Protein AF-A0A9E5IXF2-F1 (afdb_monomer)

Secondary structure (DSSP, 8-state):
---B-TT-B-TT-B-TT-B-TT-B-TT-B-TT-B-TT-B-TT-B-TT-B-TT-B-TT-B-TT-B-TTTS-SBTB--SB-TT-B-TTT-BTS--

Nearest PDB structures (foldseek):
  2j8i-assembly1_A  TM=8.774E-01  e=2.767E-06  Nostoc punctiforme
  5dqa-assembly3_C-2  TM=8.541E-01  e=1.134E-05  synthetic construct
  2f3l-assembly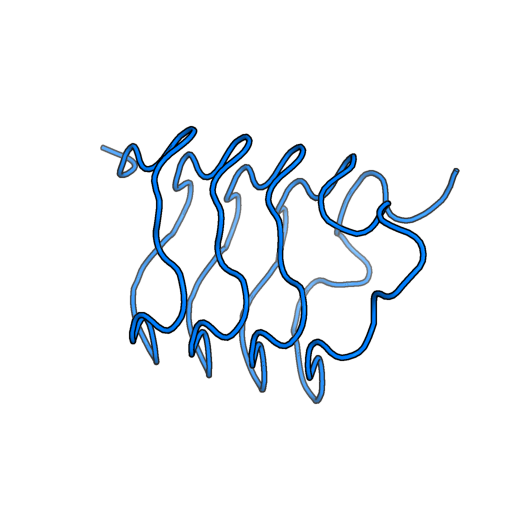1_A  TM=6.406E-01  e=3.501E-06  Crocosphaera subtropica ATCC 51142
  5dzb-assembly3_E  TM=6.251E-01  e=2.583E-05  synthetic construct
  4yei-assembly3_C  TM=6.125E-01  e=2.583E-05  synthetic construct

pLDDT: mean 86.41, std 15.58, range [39.88, 98.19]

Radius of gyration: 11.31 Å; Cα contacts (8 Å, |Δi|>4): 286; chains: 1; bounding box: 25×30×30 Å

Foldseek 3Di:
DQAEQALAACDLAECALHERDQHEQHLYAPANYECHQYECANHENALYAPHLYECHLYECANYECANNQPDVRDDNHHCHNYHRPVVHPNPPD

Solvent-accessible surface area (backbone atoms only — not comparable to full-atom values): 4396 Å² total; per-residue (Å²): 129,59,55,82,42,55,60,36,87,41,58,57,37,82,41,56,60,36,87,38,52,42,19,35,28,35,43,12,32,33,32,42,14,36,31,36,44,13,35,30,36,45,14,35,28,37,46,14,37,43,51,48,14,34,31,37,47,12,32,32,39,60,16,35,39,41,55,22,63,70,53,97,78,50,82,57,36,40,58,59,73,42,39,34,71,91,54,33,50,60,81,61,136

Structure (mmCIF, N/CA/C/O backbone):
data_AF-A0A9E5IXF2-F1
#
_entry.id   AF-A0A9E5IXF2-F1
#
loop_
_atom_site.group_PDB
_atom_site.id
_atom_site.type_symbol
_atom_site.label_atom_id
_atom_site.label_alt_id
_atom_site.label_comp_id
_atom_site.label_asym_id
_atom_site.label_entity_id
_atom_site.label_seq_id
_atom_site.pdbx_PDB_ins_code
_atom_site.Cartn_x
_atom_site.Cartn_y
_atom_site.Cartn_z
_atom_site.occupancy
_atom_site.B_iso_or_equiv
_atom_site.auth_seq_id
_atom_site.auth_comp_id
_atom_site.auth_asym_id
_atom_site.auth_atom_id
_atom_site.pdbx_PDB_model_num
ATOM 1 N N . MET A 1 1 ? -3.881 -7.467 18.972 1.00 55.72 1 MET A N 1
ATOM 2 C CA . MET A 1 1 ? -3.029 -6.272 18.796 1.00 55.72 1 MET A CA 1
ATOM 3 C C . MET A 1 1 ? -2.727 -6.187 17.317 1.00 55.72 1 MET A C 1
ATOM 5 O O . MET A 1 1 ? -2.521 -7.258 16.757 1.00 55.72 1 MET A O 1
ATOM 9 N N . PRO A 1 2 ? -2.779 -5.005 16.687 1.00 77.31 2 PRO A N 1
ATOM 10 C CA . PRO A 1 2 ? -2.454 -4.910 15.272 1.00 77.31 2 PRO A CA 1
ATOM 11 C C . PRO A 1 2 ? -0.998 -5.321 15.039 1.00 77.31 2 PRO A C 1
ATOM 13 O O . PRO A 1 2 ? -0.140 -5.045 15.881 1.00 77.31 2 PRO A O 1
ATOM 16 N N . GLU A 1 3 ? -0.742 -6.017 13.935 1.00 92.56 3 GLU A N 1
ATOM 17 C CA . GLU A 1 3 ? 0.610 -6.445 13.577 1.00 92.56 3 GLU A CA 1
ATOM 18 C C . GLU A 1 3 ? 1.453 -5.245 13.126 1.00 92.56 3 GLU A C 1
ATOM 20 O O . GLU A 1 3 ? 0.962 -4.352 12.428 1.00 92.56 3 GLU A O 1
ATOM 25 N N . ASP A 1 4 ? 2.718 -5.210 13.554 1.00 96.50 4 ASP A N 1
ATOM 26 C CA . ASP A 1 4 ? 3.659 -4.147 13.203 1.00 96.50 4 ASP A CA 1
ATOM 27 C C . ASP A 1 4 ? 4.635 -4.614 12.123 1.00 96.50 4 ASP A C 1
ATOM 29 O O . ASP A 1 4 ? 5.543 -5.415 12.359 1.00 96.50 4 ASP A O 1
ATOM 33 N N . TYR A 1 5 ? 4.433 -4.068 10.931 1.00 96.62 5 TYR A N 1
ATOM 34 C CA . TYR A 1 5 ? 5.209 -4.299 9.722 1.00 96.62 5 TYR A CA 1
ATOM 35 C C . TYR A 1 5 ? 5.942 -3.039 9.247 1.00 96.62 5 TYR A C 1
ATOM 37 O O . TYR A 1 5 ? 6.462 -3.006 8.129 1.00 96.62 5 TYR A O 1
ATOM 45 N N . SER A 1 6 ? 5.990 -1.991 10.072 1.00 96.75 6 SER A N 1
ATOM 46 C CA . SER A 1 6 ? 6.530 -0.698 9.661 1.00 96.75 6 SER A CA 1
ATOM 47 C C . SER A 1 6 ? 7.988 -0.791 9.192 1.00 96.75 6 SER A C 1
ATOM 49 O O . SER A 1 6 ? 8.839 -1.428 9.813 1.00 96.75 6 SER A O 1
ATOM 51 N N . GLY A 1 7 ? 8.265 -0.183 8.035 1.00 95.75 7 GLY A N 1
ATOM 52 C CA . GLY A 1 7 ? 9.585 -0.152 7.398 1.00 95.75 7 GLY A CA 1
ATOM 53 C C . GLY A 1 7 ? 10.145 -1.509 6.953 1.00 95.75 7 GLY A C 1
ATOM 54 O O . GLY A 1 7 ? 11.307 -1.569 6.547 1.00 95.75 7 GLY A O 1
ATOM 55 N N . GLN A 1 8 ? 9.375 -2.597 7.039 1.00 97.81 8 GLN A N 1
ATOM 56 C CA . GLN A 1 8 ? 9.870 -3.927 6.690 1.00 97.81 8 GLN A CA 1
ATOM 57 C C . GLN A 1 8 ? 9.977 -4.133 5.174 1.00 97.81 8 GLN A C 1
ATOM 59 O O . GLN A 1 8 ? 9.191 -3.601 4.390 1.00 97.81 8 GLN A O 1
ATOM 64 N N . ASP A 1 9 ? 10.930 -4.978 4.772 1.00 96.94 9 ASP A N 1
ATOM 65 C CA . ASP A 1 9 ? 11.012 -5.529 3.419 1.00 96.94 9 ASP A CA 1
ATOM 66 C C . ASP A 1 9 ? 10.059 -6.729 3.291 1.00 96.94 9 ASP A C 1
ATOM 68 O O . ASP A 1 9 ? 10.331 -7.833 3.785 1.00 96.94 9 ASP A O 1
ATOM 72 N N . LEU A 1 10 ? 8.922 -6.490 2.641 1.00 96.69 10 LEU A N 1
ATOM 73 C CA . LEU A 1 10 ? 7.843 -7.450 2.410 1.00 96.69 10 LEU A CA 1
ATOM 74 C C . LEU A 1 10 ? 7.643 -7.731 0.914 1.00 96.69 10 LEU A C 1
ATOM 76 O O . LEU A 1 10 ? 6.588 -8.219 0.496 1.00 96.69 10 LEU A O 1
ATOM 80 N N . ARG A 1 11 ? 8.661 -7.445 0.098 1.00 95.50 11 ARG A N 1
ATOM 81 C CA . ARG A 1 11 ? 8.582 -7.562 -1.357 1.00 95.50 11 ARG A CA 1
ATOM 82 C C . ARG A 1 11 ? 8.207 -8.965 -1.794 1.00 95.50 11 ARG A C 1
ATOM 84 O O . ARG A 1 11 ? 8.814 -9.945 -1.362 1.00 95.50 11 ARG A O 1
ATOM 91 N N . GLY A 1 12 ? 7.236 -9.056 -2.698 1.00 96.81 12 GLY A N 1
ATOM 92 C CA . GLY A 1 12 ? 6.815 -10.328 -3.285 1.00 96.81 12 GLY A CA 1
ATOM 93 C C . GLY A 1 12 ? 6.203 -11.326 -2.301 1.00 96.81 12 GLY A C 1
ATOM 94 O O . GLY A 1 12 ? 6.032 -12.486 -2.672 1.00 96.81 12 GLY A O 1
ATOM 95 N N . ARG A 1 13 ? 5.915 -10.926 -1.055 1.00 98.00 13 ARG A N 1
ATOM 96 C CA . ARG A 1 13 ? 5.321 -11.830 -0.069 1.00 98.00 13 ARG A CA 1
ATOM 97 C C . ARG A 1 13 ? 3.856 -12.103 -0.370 1.00 98.00 13 ARG A C 1
ATOM 99 O O . ARG A 1 13 ? 3.160 -11.267 -0.941 1.00 98.00 13 ARG A O 1
ATOM 106 N N . ASP A 1 14 ? 3.418 -13.282 0.050 1.00 98.12 14 ASP A N 1
ATOM 107 C CA . ASP A 1 14 ? 2.033 -13.718 -0.044 1.00 98.12 14 ASP A CA 1
ATOM 108 C C . ASP A 1 14 ? 1.278 -13.369 1.244 1.00 98.12 14 ASP A C 1
ATOM 110 O O . ASP A 1 14 ? 1.525 -13.939 2.308 1.00 98.12 14 ASP A O 1
ATOM 114 N N . PHE A 1 15 ? 0.371 -12.407 1.116 1.00 97.69 15 PHE A N 1
ATOM 115 C CA . PHE A 1 15 ? -0.607 -11.981 2.112 1.00 97.69 15 PHE A CA 1
ATOM 116 C C . PHE A 1 15 ? -2.042 -12.265 1.640 1.00 97.69 15 PHE A C 1
ATOM 118 O O . PHE A 1 15 ? -3.000 -11.704 2.180 1.00 97.69 15 PHE A O 1
ATOM 125 N N . SER A 1 16 ? -2.220 -13.109 0.620 1.00 98.06 16 SER A N 1
ATOM 126 C CA . SER A 1 16 ? -3.535 -13.364 0.044 1.00 98.06 16 SER A CA 1
ATOM 127 C C . SER A 1 16 ? -4.501 -13.928 1.094 1.00 98.06 16 SER A C 1
ATOM 129 O O . SER A 1 16 ? -4.194 -14.860 1.837 1.00 98.06 16 SER A O 1
ATOM 131 N N . GLY A 1 17 ? -5.677 -13.305 1.196 1.00 97.62 17 GLY A N 1
ATOM 132 C CA . GLY A 1 17 ? -6.721 -13.661 2.159 1.00 97.62 17 GLY A CA 1
ATOM 133 C C . GLY A 1 17 ? -6.375 -13.452 3.639 1.00 97.62 17 GLY A C 1
ATOM 134 O O . GLY A 1 17 ? -7.135 -13.923 4.485 1.00 97.62 17 GLY A O 1
ATOM 135 N N . GLN A 1 18 ? -5.261 -12.792 3.975 1.00 97.75 18 GLN A N 1
ATOM 136 C CA . GLN A 1 18 ? -4.881 -12.571 5.371 1.00 97.75 18 GLN A CA 1
ATOM 137 C C . GLN A 1 18 ? -5.708 -11.469 6.045 1.00 97.75 18 GLN A C 1
ATOM 139 O O . GLN A 1 18 ? -6.170 -10.524 5.401 1.00 97.75 18 GLN A O 1
ATOM 144 N N . ASP A 1 19 ? -5.857 -11.601 7.364 1.00 97.31 19 ASP A N 1
ATOM 145 C CA . ASP A 1 19 ? -6.400 -10.570 8.246 1.00 97.31 19 ASP A CA 1
ATOM 146 C C . ASP A 1 19 ? -5.267 -9.619 8.658 1.00 97.31 19 ASP A C 1
ATOM 148 O O . ASP A 1 19 ? -4.402 -9.970 9.459 1.00 97.31 19 ASP A O 1
ATOM 152 N N . LEU A 1 20 ? -5.263 -8.427 8.063 1.00 96.31 20 LEU A N 1
ATOM 153 C CA . LEU A 1 20 ? -4.328 -7.335 8.335 1.00 96.31 20 LEU A CA 1
ATOM 154 C C . LEU A 1 20 ? -5.080 -6.122 8.910 1.00 96.31 20 LEU A C 1
ATOM 156 O O . LEU A 1 20 ? -4.670 -4.971 8.714 1.00 96.31 20 LEU A O 1
ATOM 160 N N . ILE A 1 21 ? -6.195 -6.364 9.610 1.00 96.62 21 ILE A N 1
ATOM 161 C CA . ILE A 1 21 ? -7.037 -5.306 10.167 1.00 96.62 21 ILE A CA 1
ATOM 162 C C . ILE A 1 21 ? -6.215 -4.454 11.142 1.00 96.62 21 ILE A C 1
ATOM 164 O O . ILE A 1 21 ? -5.649 -4.936 12.127 1.00 96.62 21 ILE A O 1
ATOM 168 N N . GLY A 1 22 ? -6.160 -3.152 10.863 1.00 96.69 22 GLY A N 1
ATOM 169 C CA . GLY A 1 22 ? -5.411 -2.181 11.657 1.00 96.69 22 GLY A CA 1
ATOM 170 C C . GLY A 1 22 ? -3.888 -2.335 11.607 1.00 96.69 22 GLY A C 1
ATOM 171 O O . GLY A 1 22 ? -3.213 -1.697 12.415 1.00 96.69 22 GLY A O 1
ATOM 172 N N . ALA A 1 23 ? -3.336 -3.165 10.715 1.00 97.75 23 ALA A N 1
ATOM 173 C CA . ALA A 1 23 ? -1.896 -3.393 10.632 1.00 97.75 23 ALA A CA 1
ATOM 174 C C . ALA A 1 23 ? -1.120 -2.083 10.408 1.00 97.75 2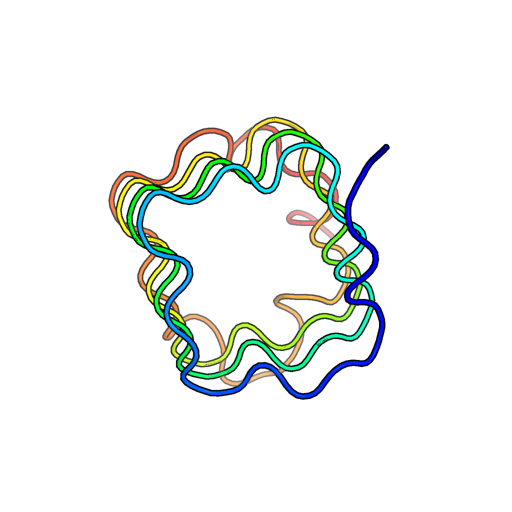3 ALA A C 1
ATOM 176 O O . ALA A 1 23 ? -1.530 -1.213 9.631 1.00 97.75 23 ALA A O 1
ATOM 177 N N . ASN A 1 24 ? 0.028 -1.960 11.075 1.00 97.56 24 ASN A N 1
ATOM 178 C CA . ASN A 1 24 ? 0.957 -0.858 10.861 1.00 97.56 24 ASN A CA 1
ATOM 179 C C . ASN A 1 24 ? 1.914 -1.220 9.717 1.00 97.56 24 ASN A C 1
ATOM 181 O O . ASN A 1 24 ? 2.849 -1.989 9.910 1.00 97.56 24 ASN A O 1
ATOM 185 N N . LEU A 1 25 ? 1.685 -0.657 8.532 1.00 96.19 25 LEU A N 1
ATOM 186 C CA . LEU A 1 25 ? 2.465 -0.875 7.308 1.00 96.19 25 LEU A CA 1
ATOM 187 C C . LEU A 1 25 ? 3.224 0.391 6.880 1.00 96.19 25 LEU A C 1
ATOM 189 O O . LEU A 1 25 ? 3.655 0.505 5.731 1.00 96.19 25 LEU A O 1
ATOM 193 N N . ILE A 1 26 ? 3.398 1.355 7.790 1.00 9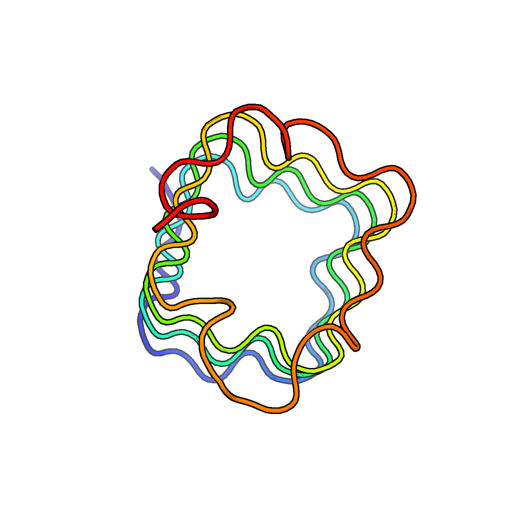5.00 26 ILE A N 1
ATOM 194 C CA . ILE A 1 26 ? 4.037 2.639 7.491 1.00 95.00 26 ILE A CA 1
ATOM 195 C C . ILE A 1 26 ? 5.430 2.401 6.900 1.00 95.00 26 ILE A C 1
ATOM 197 O O . ILE A 1 26 ? 6.291 1.787 7.529 1.00 95.00 26 ILE A O 1
ATOM 201 N N . GLY A 1 27 ? 5.662 2.904 5.688 1.00 94.00 27 GLY A N 1
ATOM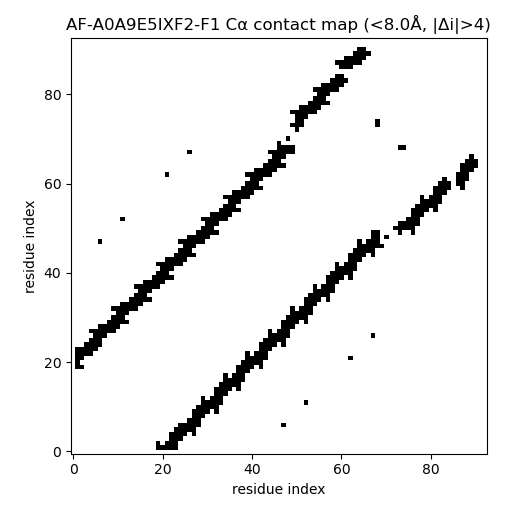 202 C CA . GLY A 1 27 ? 6.946 2.803 4.993 1.00 94.00 27 GLY A CA 1
ATOM 203 C C . GLY A 1 27 ? 7.380 1.387 4.600 1.00 94.00 27 GLY A C 1
ATOM 204 O O . GLY A 1 27 ? 8.526 1.227 4.185 1.00 94.00 27 GLY A O 1
ATOM 205 N N . ALA A 1 28 ? 6.523 0.371 4.737 1.00 95.88 28 ALA A N 1
ATOM 206 C CA . ALA A 1 28 ? 6.848 -0.996 4.338 1.00 95.88 28 ALA A CA 1
ATOM 207 C C . ALA A 1 28 ? 7.029 -1.107 2.814 1.00 95.88 28 ALA A C 1
ATOM 209 O O . ALA A 1 28 ? 6.307 -0.471 2.043 1.00 95.88 28 ALA A O 1
ATOM 210 N N . ASP A 1 29 ? 7.964 -1.943 2.364 1.00 94.44 29 ASP A N 1
ATOM 211 C CA . ASP A 1 29 ? 8.105 -2.276 0.945 1.00 94.44 29 ASP A CA 1
ATOM 212 C C . ASP A 1 29 ? 7.244 -3.502 0.624 1.00 94.44 29 ASP A C 1
ATOM 214 O O . ASP A 1 29 ? 7.650 -4.639 0.850 1.00 94.44 29 ASP A O 1
ATOM 218 N N . LEU A 1 30 ? 6.039 -3.257 0.110 1.00 94.25 30 LEU A N 1
ATOM 219 C CA . LEU A 1 30 ? 5.085 -4.265 -0.358 1.00 94.25 30 LEU A CA 1
ATOM 220 C C . L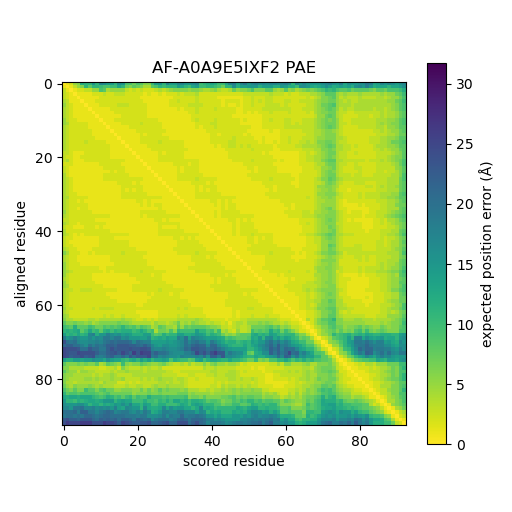EU A 1 30 ? 5.170 -4.452 -1.880 1.00 94.25 30 LEU A C 1
ATOM 222 O O . LEU A 1 30 ? 4.242 -4.984 -2.499 1.00 94.25 30 LEU A O 1
ATOM 226 N N . SER A 1 31 ? 6.248 -4.000 -2.529 1.00 93.12 31 SER A N 1
ATOM 227 C CA . SER A 1 31 ? 6.312 -4.066 -3.983 1.00 93.12 31 SER A CA 1
ATOM 228 C C . SER A 1 31 ? 6.233 -5.523 -4.453 1.00 93.12 31 SER A C 1
ATOM 230 O O . SER A 1 31 ? 6.898 -6.423 -3.934 1.00 93.12 31 SER A O 1
ATOM 232 N N . ARG A 1 32 ? 5.363 -5.767 -5.441 1.00 94.50 32 ARG A N 1
ATOM 233 C CA . ARG A 1 32 ? 5.025 -7.097 -5.982 1.00 94.50 32 ARG A CA 1
ATOM 234 C C . ARG A 1 32 ? 4.384 -8.082 -4.993 1.00 94.50 32 ARG A C 1
ATOM 236 O O . ARG A 1 32 ? 4.304 -9.260 -5.328 1.00 94.50 32 ARG A O 1
ATOM 243 N N . ALA A 1 33 ? 3.963 -7.645 -3.807 1.00 96.69 33 ALA A N 1
ATOM 244 C CA . ALA A 1 33 ? 3.268 -8.511 -2.859 1.00 96.69 33 ALA A CA 1
ATOM 245 C C . ALA A 1 33 ? 1.902 -8.972 -3.403 1.00 96.69 33 ALA A C 1
ATOM 247 O O . ALA A 1 33 ? 1.238 -8.249 -4.150 1.00 96.69 33 ALA A O 1
ATOM 248 N N . ASP A 1 34 ? 1.478 -10.167 -3.005 1.00 98.19 34 ASP A N 1
ATOM 249 C CA . ASP A 1 34 ? 0.134 -10.678 -3.261 1.00 98.19 34 ASP A CA 1
ATOM 250 C C . ASP A 1 34 ? -0.762 -10.339 -2.066 1.00 98.19 34 ASP A C 1
ATOM 252 O O . ASP A 1 34 ? -0.611 -10.907 -0.991 1.00 98.19 34 ASP A O 1
ATOM 256 N N . LEU A 1 35 ? -1.675 -9.385 -2.242 1.00 97.31 35 LEU A N 1
ATOM 257 C CA . LEU A 1 35 ? -2.649 -8.931 -1.243 1.00 97.31 35 LEU A CA 1
ATOM 258 C C . LEU A 1 35 ? -4.080 -9.295 -1.671 1.00 97.31 35 LEU A C 1
ATOM 260 O O . LEU A 1 35 ? -5.052 -8.688 -1.207 1.00 97.31 35 LEU A O 1
ATOM 264 N N . ARG A 1 36 ? -4.243 -10.265 -2.582 1.00 98.19 36 ARG A N 1
ATOM 265 C CA . ARG A 1 36 ? -5.556 -10.619 -3.127 1.00 98.19 36 ARG A CA 1
ATOM 266 C C . ARG A 1 36 ? -6.499 -11.043 -2.012 1.00 98.19 36 ARG A C 1
ATOM 268 O O . ARG A 1 36 ? -6.231 -11.994 -1.282 1.00 98.19 36 ARG A O 1
ATOM 275 N N . GLY A 1 37 ? -7.631 -10.356 -1.901 1.00 97.88 37 GLY A N 1
ATOM 276 C CA . GLY A 1 37 ? -8.640 -10.642 -0.882 1.00 97.88 37 GLY A CA 1
ATOM 277 C C . GLY A 1 37 ? -8.201 -10.404 0.567 1.00 97.88 37 GLY A C 1
ATOM 278 O O . GLY A 1 37 ? -8.932 -10.825 1.457 1.00 97.88 37 GLY A O 1
ATOM 279 N N . ALA A 1 38 ? -7.052 -9.765 0.815 1.00 98.06 38 ALA A N 1
ATOM 280 C CA . ALA A 1 38 ? -6.631 -9.407 2.167 1.00 98.06 38 ALA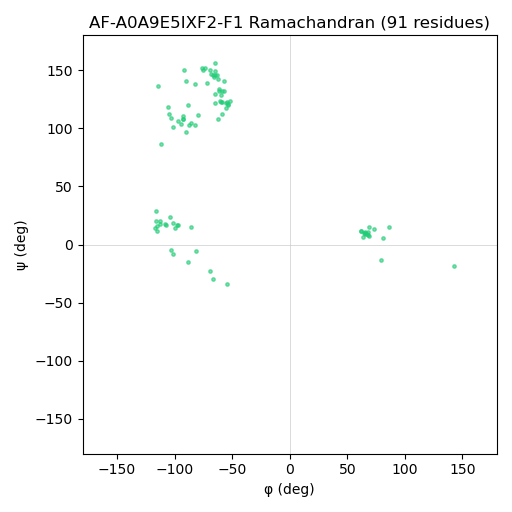 A CA 1
ATOM 281 C C . ALA A 1 38 ? -7.595 -8.382 2.791 1.00 98.06 38 ALA A C 1
ATOM 283 O O . ALA A 1 38 ? -8.123 -7.503 2.093 1.00 98.06 38 ALA A O 1
ATOM 284 N N . ASP A 1 39 ? -7.806 -8.476 4.104 1.00 97.50 39 ASP A N 1
ATOM 285 C CA . ASP A 1 39 ? -8.547 -7.468 4.858 1.00 97.50 39 ASP A CA 1
ATOM 286 C C . ASP A 1 39 ? -7.578 -6.456 5.474 1.00 97.50 39 ASP A C 1
ATOM 288 O O . ASP A 1 39 ? -6.907 -6.740 6.459 1.00 97.50 39 ASP A O 1
ATOM 292 N N . LEU A 1 40 ? -7.498 -5.272 4.869 1.00 95.88 40 LEU A N 1
ATOM 293 C CA . LEU A 1 40 ? -6.676 -4.141 5.302 1.00 95.88 40 LEU A CA 1
ATOM 294 C C . LEU A 1 40 ? -7.543 -3.059 5.969 1.00 95.88 40 LEU A C 1
ATOM 296 O O . LEU A 1 40 ? -7.173 -1.882 5.975 1.00 95.88 40 LEU A O 1
ATOM 300 N N . THR A 1 41 ? -8.718 -3.422 6.501 1.00 95.31 41 THR A N 1
ATOM 301 C CA . THR A 1 41 ? -9.620 -2.461 7.150 1.00 95.31 41 THR A CA 1
ATOM 302 C C . THR A 1 41 ? -8.879 -1.697 8.245 1.00 95.31 41 THR A C 1
ATOM 304 O O . THR A 1 41 ? -8.328 -2.287 9.174 1.00 95.31 41 THR A O 1
ATOM 307 N N . GLY A 1 42 ? -8.853 -0.368 8.136 1.00 94.62 42 GLY A N 1
ATOM 308 C CA . GLY A 1 42 ? -8.170 0.505 9.094 1.00 94.62 42 GLY A CA 1
ATOM 309 C C . GLY A 1 42 ? -6.639 0.394 9.127 1.00 94.62 42 GLY A C 1
ATOM 310 O O . GLY A 1 42 ? -6.033 0.958 10.036 1.00 94.62 42 GLY A O 1
ATOM 311 N N . ALA A 1 43 ? -6.005 -0.320 8.192 1.00 95.81 43 ALA A N 1
ATOM 312 C CA . ALA A 1 43 ? -4.549 -0.427 8.135 1.00 95.81 43 ALA A CA 1
ATOM 313 C C . ALA A 1 43 ? -3.892 0.925 7.802 1.00 95.81 43 ALA A C 1
ATOM 315 O O . ALA A 1 43 ? -4.416 1.728 7.021 1.00 95.81 43 ALA A O 1
ATOM 316 N N . ASP A 1 44 ? -2.711 1.164 8.369 1.00 94.50 44 ASP A N 1
ATOM 317 C CA . ASP A 1 44 ? -1.926 2.370 8.121 1.00 94.50 44 ASP A CA 1
ATOM 318 C C . ASP A 1 44 ? -0.798 2.070 7.130 1.00 94.50 44 ASP A C 1
ATOM 320 O O . ASP A 1 44 ? 0.230 1.505 7.495 1.00 94.50 44 ASP A O 1
ATOM 324 N N . LEU A 1 45 ? -0.991 2.446 5.866 1.00 93.00 45 LEU A N 1
ATOM 325 C CA . LEU A 1 45 ? -0.037 2.224 4.777 1.00 93.00 45 LEU A CA 1
ATOM 326 C C . LEU A 1 45 ? 0.772 3.484 4.444 1.00 93.00 45 LEU A C 1
ATOM 328 O O . LEU A 1 45 ? 1.327 3.576 3.348 1.00 93.00 45 LEU A O 1
ATOM 332 N N . ARG A 1 46 ? 0.838 4.490 5.328 1.00 91.25 46 ARG A N 1
ATOM 333 C CA . ARG A 1 46 ? 1.501 5.763 4.998 1.00 91.25 46 ARG A CA 1
ATOM 334 C C . ARG A 1 46 ? 2.931 5.546 4.501 1.00 91.25 46 ARG A C 1
ATOM 336 O O . ARG A 1 46 ? 3.774 4.995 5.199 1.00 91.25 46 ARG A O 1
ATOM 343 N N . GLY A 1 47 ? 3.213 5.995 3.280 1.00 90.38 47 GLY A N 1
ATOM 344 C CA . GLY A 1 47 ? 4.525 5.851 2.642 1.00 90.38 47 GLY A CA 1
ATOM 345 C C . GLY A 1 47 ? 4.944 4.426 2.250 1.00 90.38 47 GLY A C 1
ATOM 346 O O . GLY A 1 47 ? 6.091 4.265 1.835 1.00 90.38 47 GLY A O 1
ATOM 347 N N . ALA A 1 48 ? 4.071 3.420 2.365 1.00 92.81 48 ALA A N 1
ATOM 348 C CA . ALA A 1 48 ? 4.355 2.061 1.900 1.00 92.81 48 ALA A CA 1
ATOM 349 C C . ALA A 1 48 ? 4.566 2.018 0.374 1.00 92.81 48 ALA A C 1
ATOM 351 O O . ALA A 1 48 ? 3.918 2.758 -0.361 1.00 92.81 48 ALA A O 1
ATOM 352 N N . ASP A 1 49 ? 5.440 1.148 -0.132 1.00 91.19 49 ASP A N 1
ATOM 353 C CA . ASP A 1 49 ? 5.602 0.944 -1.576 1.00 91.19 49 ASP A CA 1
ATOM 354 C C . ASP A 1 49 ? 4.707 -0.204 -2.057 1.00 91.19 49 ASP A C 1
ATOM 356 O O . ASP A 1 49 ? 4.983 -1.366 -1.786 1.00 91.19 49 ASP A O 1
ATOM 360 N N . LEU A 1 50 ? 3.636 0.113 -2.789 1.00 90.88 50 LEU A N 1
ATOM 361 C CA . LEU A 1 50 ? 2.709 -0.871 -3.370 1.00 90.88 50 LEU A CA 1
ATOM 362 C C . LEU A 1 50 ? 3.005 -1.173 -4.852 1.00 90.88 50 LEU A C 1
ATOM 364 O O . LEU A 1 50 ? 2.145 -1.686 -5.574 1.00 90.88 50 LEU A O 1
ATOM 368 N N . THR A 1 51 ? 4.192 -0.829 -5.364 1.00 90.00 51 THR A N 1
ATOM 369 C CA . THR A 1 51 ? 4.505 -0.960 -6.794 1.00 90.00 51 THR A CA 1
ATOM 370 C C . THR A 1 51 ? 4.352 -2.405 -7.277 1.00 90.00 51 THR A C 1
ATOM 372 O O . THR A 1 51 ? 5.134 -3.289 -6.934 1.00 90.00 51 THR A O 1
ATOM 375 N N . GLY A 1 52 ? 3.350 -2.637 -8.130 1.00 90.94 52 GLY A N 1
ATOM 376 C CA . GLY A 1 52 ? 3.069 -3.949 -8.718 1.00 90.94 52 GLY A CA 1
ATOM 377 C C . GLY A 1 52 ? 2.458 -4.970 -7.758 1.00 90.94 52 GLY A C 1
ATOM 378 O O . GLY A 1 52 ? 2.460 -6.148 -8.097 1.00 90.94 52 GLY A O 1
ATOM 379 N N . ALA A 1 53 ? 1.978 -4.551 -6.584 1.00 93.56 53 ALA A N 1
ATOM 380 C CA . ALA A 1 53 ? 1.232 -5.425 -5.684 1.00 93.56 53 ALA A CA 1
ATOM 381 C C . ALA A 1 53 ? -0.146 -5.791 -6.271 1.00 93.56 53 ALA A C 1
ATOM 383 O O . ALA A 1 53 ? -0.774 -4.974 -6.945 1.00 93.56 53 ALA A O 1
ATOM 384 N N . ASP A 1 54 ? -0.643 -6.995 -6.006 1.00 95.75 54 ASP A N 1
ATOM 385 C CA . ASP A 1 54 ? -1.994 -7.397 -6.413 1.00 95.75 54 ASP A CA 1
ATOM 386 C C . ASP A 1 54 ? -2.968 -7.214 -5.244 1.00 95.75 54 ASP A C 1
ATOM 388 O O . ASP A 1 54 ? -2.947 -7.984 -4.292 1.00 95.75 54 ASP A O 1
ATOM 392 N N . LEU A 1 55 ? -3.820 -6.190 -5.310 1.00 94.31 55 LEU A N 1
ATOM 393 C CA . LEU A 1 55 ? -4.858 -5.892 -4.318 1.00 94.31 55 LEU A CA 1
ATOM 394 C C . LEU A 1 55 ? -6.237 -6.393 -4.777 1.00 94.31 55 LEU A C 1
ATOM 396 O O . LEU A 1 55 ? -7.254 -5.983 -4.220 1.00 94.31 55 LEU A O 1
ATOM 400 N N . THR A 1 56 ? -6.324 -7.256 -5.796 1.00 95.75 56 THR A N 1
ATOM 401 C CA . THR A 1 56 ? -7.610 -7.703 -6.347 1.00 95.75 56 THR A CA 1
ATOM 402 C C . THR A 1 56 ? -8.523 -8.220 -5.233 1.00 95.75 56 THR A C 1
ATOM 404 O O . THR A 1 56 ? -8.170 -9.142 -4.498 1.00 95.75 56 THR A O 1
ATOM 407 N N . ARG A 1 57 ? -9.727 -7.642 -5.122 1.00 96.69 57 ARG A N 1
ATOM 408 C CA . ARG A 1 57 ? -10.736 -7.950 -4.082 1.00 96.69 57 ARG A CA 1
ATOM 409 C C . ARG A 1 57 ? -10.320 -7.672 -2.626 1.00 96.69 57 ARG A C 1
ATOM 411 O O . ARG A 1 57 ? -11.041 -8.107 -1.729 1.00 96.69 57 ARG A O 1
ATOM 418 N N . ALA A 1 58 ? -9.217 -6.971 -2.372 1.00 96.69 58 ALA A N 1
ATOM 419 C CA . ALA A 1 58 ? -8.840 -6.558 -1.020 1.00 96.69 58 ALA A CA 1
ATOM 420 C C . ALA A 1 58 ? -9.851 -5.558 -0.428 1.00 96.69 58 ALA A C 1
ATOM 422 O O . ALA A 1 58 ? -10.559 -4.847 -1.153 1.00 96.69 58 ALA A O 1
ATOM 423 N N . ASN A 1 59 ? -9.908 -5.489 0.900 1.00 96.19 59 ASN A N 1
ATOM 424 C CA . ASN A 1 59 ? -10.730 -4.523 1.619 1.00 96.19 59 ASN A CA 1
ATOM 425 C C . ASN A 1 59 ? -9.859 -3.407 2.212 1.00 96.19 59 ASN A C 1
ATOM 427 O O . ASN A 1 59 ? -9.085 -3.665 3.122 1.00 96.19 59 ASN A O 1
ATOM 431 N N . LEU A 1 60 ? -9.995 -2.177 1.709 1.00 93.56 60 LEU A N 1
ATOM 432 C CA . LEU A 1 60 ? -9.268 -0.989 2.181 1.00 93.56 60 LEU A CA 1
ATOM 433 C C . LEU A 1 60 ? -10.172 -0.011 2.947 1.00 93.56 60 LEU A C 1
ATOM 435 O O . LEU A 1 60 ? -9.824 1.159 3.102 1.00 93.56 60 LEU A O 1
ATOM 439 N N . SER A 1 61 ? -11.345 -0.448 3.414 1.00 93.19 61 SER A N 1
ATOM 440 C CA . SER A 1 61 ? -12.253 0.419 4.169 1.00 93.19 61 SER A CA 1
ATOM 441 C C . SER A 1 61 ? -11.546 1.071 5.363 1.00 93.19 61 SER A C 1
ATOM 443 O O . SER A 1 61 ? -11.022 0.396 6.245 1.00 93.19 61 SER A O 1
ATOM 445 N N . GLY A 1 62 ? -11.514 2.405 5.381 1.00 92.12 62 GLY A N 1
ATOM 446 C CA . GLY A 1 62 ? -10.857 3.181 6.438 1.00 92.12 62 GLY A CA 1
ATOM 447 C C . GLY A 1 62 ? -9.325 3.080 6.488 1.00 92.12 62 GLY A C 1
ATOM 448 O O . GLY A 1 62 ? -8.736 3.576 7.445 1.00 92.12 62 GLY A O 1
ATOM 449 N N . ALA A 1 63 ? -8.672 2.460 5.500 1.00 92.38 63 ALA A N 1
ATOM 450 C CA . ALA A 1 63 ? -7.215 2.428 5.416 1.00 92.38 63 ALA A CA 1
ATOM 451 C C . ALA A 1 63 ? -6.634 3.819 5.090 1.00 92.38 63 ALA A C 1
ATOM 453 O O . ALA A 1 63 ? -7.256 4.632 4.394 1.00 92.38 63 ALA A O 1
ATOM 454 N N . ILE A 1 64 ? -5.413 4.082 5.564 1.00 90.81 64 ILE A N 1
ATOM 455 C CA . ILE A 1 64 ? -4.700 5.349 5.345 1.00 90.81 64 ILE A CA 1
ATOM 456 C C . ILE A 1 64 ? -3.585 5.123 4.318 1.00 90.81 64 ILE A C 1
ATOM 458 O O . ILE A 1 64 ? -2.657 4.361 4.570 1.00 90.81 64 ILE A O 1
ATOM 462 N N . LEU A 1 65 ? -3.643 5.810 3.171 1.00 85.81 65 LEU A N 1
ATOM 463 C CA . LEU A 1 65 ? -2.727 5.595 2.031 1.00 85.81 65 LEU A CA 1
ATOM 464 C C . LEU A 1 65 ? -1.859 6.820 1.691 1.00 85.81 65 LEU A C 1
ATOM 466 O O . LEU A 1 65 ? -1.234 6.866 0.628 1.00 85.81 65 LEU A O 1
ATOM 470 N N . LEU A 1 66 ? -1.777 7.815 2.583 1.00 84.19 66 LEU A N 1
ATOM 471 C CA . LEU A 1 66 ? -1.004 9.038 2.340 1.00 84.19 66 LEU A CA 1
ATOM 472 C C . LEU A 1 66 ? 0.455 8.701 1.991 1.00 84.19 66 LEU A C 1
ATOM 474 O O . LEU A 1 66 ? 1.192 8.120 2.784 1.00 84.19 66 LEU A O 1
ATOM 478 N N . GLY A 1 67 ? 0.888 9.067 0.786 1.00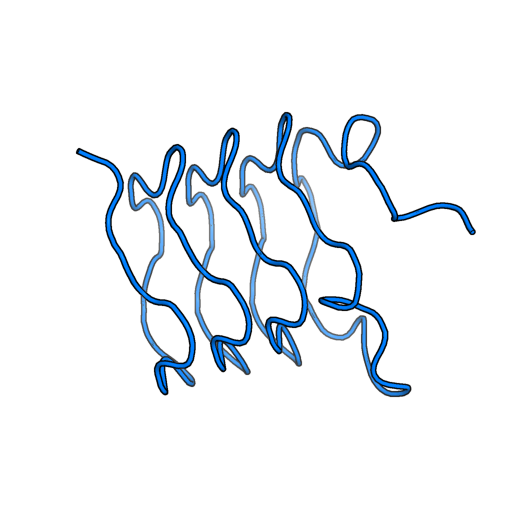 75.88 67 GLY A N 1
ATOM 479 C CA . GLY A 1 67 ? 2.246 8.782 0.316 1.00 75.88 67 GLY A CA 1
ATOM 480 C C . GLY A 1 67 ? 2.481 7.350 -0.183 1.00 75.88 67 GLY A C 1
ATOM 481 O O . GLY A 1 67 ? 3.474 7.143 -0.874 1.00 75.88 67 GLY A O 1
ATOM 482 N N . ALA A 1 68 ? 1.577 6.400 0.082 1.00 74.19 68 ALA A N 1
ATOM 483 C CA . ALA A 1 68 ? 1.712 4.996 -0.330 1.00 74.19 68 ALA A CA 1
ATOM 484 C C . ALA A 1 68 ? 1.647 4.813 -1.859 1.00 74.19 68 ALA A C 1
ATOM 486 O O . ALA A 1 68 ? 2.239 3.922 -2.460 1.00 74.19 68 ALA A O 1
ATOM 487 N N . ILE A 1 69 ? 0.903 5.709 -2.508 1.00 65.19 69 ILE A N 1
ATOM 488 C CA . ILE A 1 69 ? 0.654 5.696 -3.954 1.00 65.19 69 ILE A CA 1
ATOM 489 C C . ILE A 1 69 ? 1.527 6.756 -4.661 1.00 65.19 69 ILE A C 1
ATOM 491 O O . ILE A 1 69 ? 1.577 6.828 -5.885 1.00 65.19 69 ILE A O 1
ATOM 495 N N . ARG A 1 70 ? 2.278 7.580 -3.911 1.00 54.62 70 ARG A N 1
ATOM 496 C CA . ARG A 1 70 ? 2.868 8.839 -4.409 1.00 54.62 70 ARG A CA 1
ATOM 497 C C . ARG A 1 70 ? 4.230 8.699 -5.102 1.00 54.62 70 ARG A C 1
ATOM 499 O O . ARG A 1 70 ? 4.906 9.706 -5.316 1.00 54.62 70 ARG A O 1
ATOM 506 N N . ARG A 1 71 ? 4.647 7.484 -5.478 1.00 54.91 71 ARG A N 1
ATOM 507 C CA . ARG A 1 71 ? 5.826 7.286 -6.336 1.00 54.91 71 ARG A CA 1
ATOM 508 C C . ARG A 1 71 ? 5.395 7.326 -7.808 1.00 54.91 71 ARG A C 1
ATOM 510 O O . ARG A 1 71 ? 4.570 6.502 -8.207 1.00 54.91 71 ARG A O 1
ATOM 517 N N . PRO A 1 72 ? 5.927 8.254 -8.629 1.00 41.06 72 PRO A N 1
ATOM 518 C CA . PRO A 1 72 ? 5.604 8.307 -10.051 1.00 41.06 72 PRO A CA 1
ATOM 519 C C . PRO A 1 72 ? 6.068 6.996 -10.707 1.00 41.06 72 PRO A C 1
ATOM 521 O O . PRO A 1 72 ? 7.263 6.725 -10.793 1.00 41.06 72 PRO A O 1
ATOM 524 N N . GLY A 1 73 ? 5.103 6.145 -11.075 1.00 46.25 73 GLY A N 1
ATOM 525 C CA . GLY A 1 73 ? 5.316 4.752 -11.502 1.00 46.25 73 GLY A CA 1
ATOM 526 C C . GLY A 1 73 ? 4.229 3.767 -11.030 1.00 46.25 73 GLY A C 1
ATOM 527 O O . GLY A 1 73 ? 4.068 2.701 -11.628 1.00 46.25 73 GLY A O 1
ATOM 528 N N . ILE A 1 74 ? 3.451 4.142 -10.008 1.00 51.25 74 ILE A N 1
ATOM 529 C CA . ILE A 1 74 ? 2.203 3.499 -9.546 1.00 51.25 74 ILE A CA 1
ATOM 530 C C . ILE A 1 74 ? 1.035 4.170 -10.315 1.00 51.25 74 ILE A C 1
ATOM 532 O O . ILE A 1 74 ? 1.095 5.364 -10.568 1.00 51.25 74 ILE A O 1
ATOM 536 N N . SER A 1 75 ? -0.027 3.518 -10.788 1.00 54.44 75 SER A N 1
ATOM 537 C CA . SER A 1 75 ? -0.676 2.290 -10.337 1.00 54.44 75 SER A CA 1
ATOM 538 C C . SER A 1 75 ? -0.521 1.117 -11.307 1.00 54.44 75 SER A C 1
ATOM 540 O O . SER A 1 75 ? -1.392 0.817 -12.114 1.00 54.44 75 S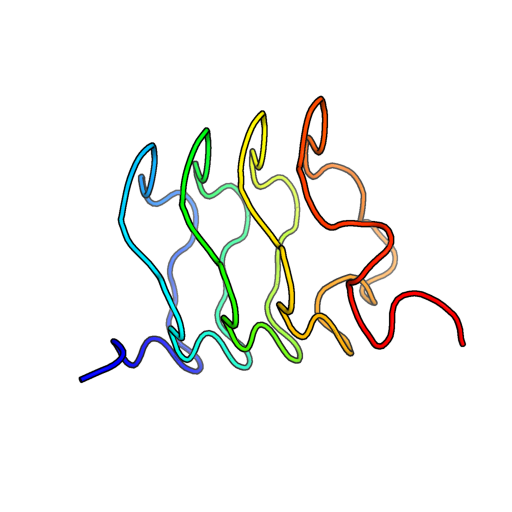ER A O 1
ATOM 542 N N . LYS A 1 76 ? 0.580 0.367 -11.175 1.00 69.50 76 LYS A N 1
ATOM 543 C CA . LYS A 1 76 ? 0.593 -1.043 -11.610 1.00 69.50 76 LYS A CA 1
ATOM 544 C C . LYS A 1 76 ? -0.012 -1.989 -10.577 1.00 69.50 76 LYS A C 1
ATOM 546 O O . LYS A 1 76 ? -0.105 -3.178 -10.855 1.00 69.50 76 LYS A O 1
ATOM 551 N N . ALA A 1 77 ? -0.358 -1.484 -9.393 1.00 76.81 77 ALA A N 1
ATOM 552 C CA . ALA A 1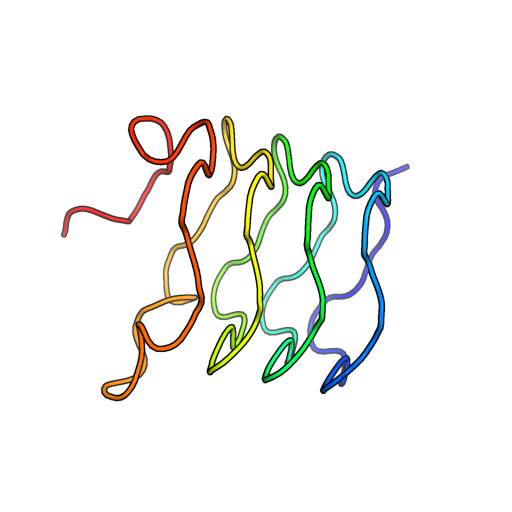 77 ? -1.081 -2.295 -8.439 1.00 76.81 77 ALA A CA 1
ATOM 553 C C . ALA A 1 77 ? -2.456 -2.633 -9.021 1.00 76.81 77 ALA A C 1
ATOM 555 O O . ALA A 1 77 ? -3.159 -1.738 -9.500 1.00 76.81 77 ALA A O 1
ATOM 556 N N . ASP A 1 78 ? -2.820 -3.909 -9.013 1.00 85.75 78 ASP A N 1
ATOM 557 C CA . ASP A 1 78 ? -4.136 -4.317 -9.491 1.00 85.75 78 ASP A CA 1
ATOM 558 C C . ASP A 1 78 ? -5.164 -4.040 -8.395 1.00 85.75 78 ASP A C 1
ATOM 560 O O . ASP A 1 78 ? -5.133 -4.660 -7.339 1.00 85.75 78 ASP A O 1
ATOM 564 N N . MET A 1 79 ? -6.052 -3.074 -8.629 1.00 86.12 79 MET A N 1
ATOM 565 C CA . MET A 1 79 ? -7.083 -2.663 -7.669 1.00 86.12 79 MET A CA 1
ATOM 566 C C . MET A 1 79 ? -8.492 -3.114 -8.082 1.00 86.12 79 MET A C 1
ATOM 568 O O . MET A 1 79 ? -9.494 -2.584 -7.593 1.00 86.12 79 MET A O 1
ATOM 572 N N . ARG A 1 80 ? -8.618 -4.072 -9.010 1.00 88.88 80 ARG A N 1
ATOM 573 C CA . ARG A 1 80 ? -9.936 -4.530 -9.470 1.00 88.88 80 ARG A CA 1
ATOM 574 C C . ARG A 1 80 ? -10.746 -5.109 -8.310 1.00 88.88 80 ARG A C 1
ATOM 576 O O . ARG A 1 80 ? -10.344 -6.058 -7.639 1.00 88.88 80 ARG A O 1
ATOM 583 N N . GLY A 1 81 ? -11.934 -4.547 -8.101 1.00 89.31 81 GLY A N 1
ATOM 584 C CA . GLY A 1 81 ? -12.854 -4.993 -7.055 1.00 89.31 81 GLY A CA 1
ATOM 585 C C . GLY A 1 81 ? -12.391 -4.697 -5.627 1.00 89.31 81 GLY A C 1
ATOM 586 O O . GLY A 1 81 ? -12.948 -5.290 -4.705 1.00 89.31 81 GLY A O 1
ATOM 587 N N . VAL A 1 82 ? -11.398 -3.820 -5.434 1.00 90.31 82 VAL A N 1
ATOM 588 C CA . VAL A 1 82 ? -11.035 -3.322 -4.101 1.00 90.31 82 VAL A CA 1
ATOM 589 C C . VAL A 1 82 ? -12.220 -2.572 -3.498 1.00 90.31 82 VAL A C 1
ATOM 591 O O . VAL A 1 82 ? -12.848 -1.740 -4.157 1.00 90.31 82 VAL A O 1
ATOM 594 N N . LYS A 1 83 ? -12.521 -2.861 -2.232 1.00 90.62 83 LYS A N 1
ATOM 595 C CA . LYS A 1 83 ? -13.546 -2.150 -1.457 1.00 90.62 83 LYS A CA 1
ATOM 596 C C . LYS A 1 83 ? -12.938 -0.980 -0.691 1.00 90.62 83 LYS A C 1
ATOM 598 O O . LYS A 1 83 ? -11.786 -1.046 -0.277 1.00 90.62 83 LYS A O 1
ATOM 603 N N . GLY A 1 84 ? -13.732 0.065 -0.466 1.00 84.44 84 GLY A N 1
ATOM 604 C CA . GLY A 1 84 ? -13.363 1.175 0.411 1.00 84.44 84 GLY A CA 1
ATOM 605 C C . GLY A 1 84 ? -12.443 2.222 -0.211 1.00 84.44 84 GLY A C 1
ATOM 606 O O . GLY A 1 84 ? -12.056 3.137 0.506 1.00 84.44 84 GLY A O 1
ATOM 607 N N . LEU A 1 85 ? -12.128 2.140 -1.513 1.00 76.88 85 LEU A N 1
ATOM 608 C CA . LEU A 1 85 ? -11.339 3.154 -2.237 1.00 76.88 85 LEU A CA 1
ATOM 609 C C . LEU A 1 85 ? -11.926 4.570 -2.119 1.00 76.88 85 LEU A C 1
ATOM 611 O O . LEU A 1 85 ? -11.187 5.543 -2.064 1.00 76.88 85 LEU A O 1
ATOM 615 N N . ASP A 1 86 ? -13.250 4.670 -2.053 1.00 72.50 86 ASP A N 1
ATOM 616 C CA . ASP A 1 86 ? -14.027 5.891 -1.827 1.00 72.50 86 ASP A CA 1
ATOM 617 C C . ASP A 1 86 ? -13.888 6.453 -0.403 1.00 72.50 86 ASP A C 1
ATOM 619 O O . ASP A 1 86 ? -14.102 7.641 -0.176 1.00 72.50 86 ASP A O 1
ATOM 623 N N . THR A 1 87 ? -13.512 5.603 0.552 1.00 67.94 87 THR A N 1
ATOM 624 C CA . THR A 1 87 ? -13.316 5.954 1.967 1.00 67.94 87 THR A CA 1
ATOM 625 C C . THR A 1 87 ? -11.849 6.137 2.346 1.00 67.94 87 THR A C 1
ATOM 627 O O . THR A 1 87 ? -11.553 6.572 3.460 1.00 67.94 87 THR A O 1
ATOM 630 N N . VAL A 1 88 ? -10.926 5.799 1.440 1.00 65.50 88 VAL A N 1
ATOM 631 C CA . VAL A 1 88 ? -9.493 5.975 1.658 1.00 65.50 88 VAL A CA 1
ATOM 632 C C . VAL A 1 88 ? -9.194 7.464 1.776 1.00 65.50 88 VAL A C 1
ATOM 634 O O . VAL A 1 88 ? -9.420 8.257 0.861 1.00 65.50 88 VAL A O 1
ATOM 637 N N . THR A 1 89 ? -8.622 7.837 2.911 1.00 60.31 89 THR A N 1
ATOM 638 C CA . THR A 1 89 ? -8.179 9.208 3.160 1.00 60.31 89 THR A CA 1
ATOM 639 C C . THR A 1 89 ? -6.796 9.444 2.541 1.00 60.31 89 THR A C 1
ATOM 641 O O . THR A 1 89 ? -5.908 8.591 2.616 1.00 60.31 89 THR A O 1
ATOM 644 N N . GLY A 1 90 ? -6.605 10.608 1.904 1.00 57.50 90 GLY A N 1
ATOM 645 C CA . GLY A 1 90 ? -5.334 11.003 1.275 1.00 57.50 90 GLY A CA 1
ATOM 646 C C . GLY A 1 90 ? -5.125 10.531 -0.173 1.00 57.50 90 GLY A C 1
ATOM 647 O O . GLY A 1 90 ? -3.991 10.558 -0.650 1.00 57.50 90 GLY A O 1
ATOM 648 N N . LEU A 1 91 ? -6.192 10.083 -0.855 1.00 54.38 91 LEU A N 1
ATOM 649 C CA . LEU A 1 91 ? -6.220 9.810 -2.306 1.00 54.38 91 LEU A CA 1
ATOM 650 C C . LEU A 1 91 ? -6.601 11.031 -3.163 1.00 54.38 91 LEU A C 1
ATOM 652 O O . LEU A 1 91 ? -6.399 11.018 -4.375 1.00 54.38 91 LEU A O 1
ATOM 656 N N . VAL A 1 92 ? -7.150 12.067 -2.540 1.00 39.88 92 VAL A N 1
ATOM 657 C CA . VAL A 1 92 ? -7.404 13.379 -3.138 1.00 39.88 92 VAL A CA 1
ATOM 658 C C . VAL A 1 92 ? -6.512 14.376 -2.406 1.00 39.88 92 VAL A C 1
ATOM 660 O O . VAL A 1 92 ? -6.368 14.227 -1.193 1.00 39.88 92 VAL A O 1
ATOM 663 N N . ASP A 1 93 ? -5.870 15.268 -3.168 1.00 48.56 93 ASP A N 1
ATOM 664 C CA . ASP A 1 93 ? -4.795 16.191 -2.749 1.00 48.56 93 ASP A CA 1
ATOM 665 C C . ASP A 1 93 ? -4.802 16.625 -1.270 1.00 48.56 93 ASP A C 1
ATOM 667 O O . ASP A 1 93 ? -5.861 17.075 -0.769 1.00 48.56 93 ASP A O 1
#

Sequence (93 aa):
MPEDYSGQDLRGRDFSGQDLIGANLIGADLSRADLRGADLTGADLRGADLTGADLTRANLSGAILLGAIRRPGISKADMRGVKGLDTVTGLVD

Mean predicted aligned error: 4.82 Å